Protein AF-A0A8I0DPT5-F1 (afdb_monomer)

Secondary structure (DSSP, 8-state):
-EEEEEEETTTTEEEEEEEE-SSSS-EEEETTEEEEGGGEEEEEEEE---BTB-------EEEEEEEETTTS-SSS---EEE----

Organism: NCBI:txid2763037

Structure (mmCIF, N/CA/C/O backbone):
data_AF-A0A8I0DPT5-F1
#
_entry.id   AF-A0A8I0DPT5-F1
#
loop_
_atom_site.group_PDB
_atom_site.id
_atom_site.type_symbol
_atom_site.label_atom_id
_atom_site.label_alt_id
_atom_site.label_comp_id
_atom_site.label_asym_id
_atom_site.label_entity_id
_atom_site.label_seq_id
_atom_site.pdbx_PDB_ins_code
_atom_site.Cartn_x
_atom_site.Cartn_y
_atom_site.Cartn_z
_atom_site.occupancy
_atom_site.B_iso_or_equiv
_atom_site.auth_seq_id
_atom_site.auth_comp_id
_atom_site.auth_asym_id
_atom_site.auth_atom_id
_atom_site.pdbx_PDB_model_num
ATOM 1 N N . MET A 1 1 ? 2.597 12.908 -9.256 1.00 77.69 1 MET A N 1
ATOM 2 C CA . MET A 1 1 ? 2.853 12.397 -7.896 1.00 77.69 1 MET A CA 1
ATOM 3 C C . MET A 1 1 ? 1.648 12.646 -7.019 1.00 77.69 1 MET A C 1
ATOM 5 O O . MET A 1 1 ? 1.207 13.786 -6.930 1.00 77.69 1 MET A O 1
ATOM 9 N N . ASN A 1 2 ? 1.143 11.588 -6.395 1.00 82.88 2 ASN A N 1
ATOM 10 C CA . ASN A 1 2 ? 0.058 11.649 -5.419 1.00 82.88 2 ASN A CA 1
ATOM 11 C C . ASN A 1 2 ? 0.623 11.353 -4.023 1.00 82.88 2 ASN A C 1
ATOM 13 O O . ASN A 1 2 ? 1.518 10.516 -3.888 1.00 82.88 2 ASN A O 1
ATOM 17 N N . GLU A 1 3 ? 0.128 12.051 -3.003 1.00 87.88 3 GLU A N 1
ATOM 18 C CA . GLU A 1 3 ? 0.561 11.895 -1.610 1.00 87.88 3 GLU A CA 1
ATOM 19 C C . GLU A 1 3 ? 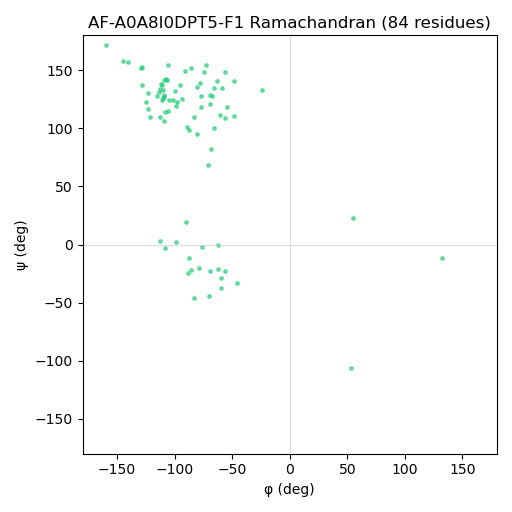-0.430 11.011 -0.850 1.00 87.88 3 GLU A C 1
ATOM 21 O O . GLU A 1 3 ? -1.641 11.219 -0.916 1.00 87.88 3 GLU A O 1
ATOM 26 N N . TYR A 1 4 ? 0.091 10.024 -0.123 1.00 86.75 4 TYR A N 1
ATOM 27 C CA . TYR A 1 4 ? -0.689 9.036 0.611 1.00 86.75 4 TYR A CA 1
ATOM 28 C C . TYR A 1 4 ? -0.211 8.926 2.052 1.00 86.75 4 TYR A C 1
ATOM 30 O O . TYR A 1 4 ? 0.964 9.114 2.372 1.00 86.75 4 TYR A O 1
ATOM 38 N N . LYS A 1 5 ? -1.148 8.554 2.924 1.00 85.75 5 LYS A N 1
ATOM 39 C CA . LYS A 1 5 ? -0.896 8.277 4.332 1.00 85.75 5 LYS A CA 1
ATOM 40 C C . LYS A 1 5 ? -1.362 6.868 4.658 1.00 85.75 5 LYS A C 1
ATOM 42 O O . LYS A 1 5 ? -2.549 6.564 4.588 1.00 85.75 5 LYS A O 1
ATOM 47 N N . TYR A 1 6 ? -0.420 6.017 5.035 1.00 83.81 6 TYR A N 1
ATOM 48 C CA . TYR A 1 6 ? -0.685 4.679 5.534 1.00 83.81 6 TYR A CA 1
ATOM 49 C C .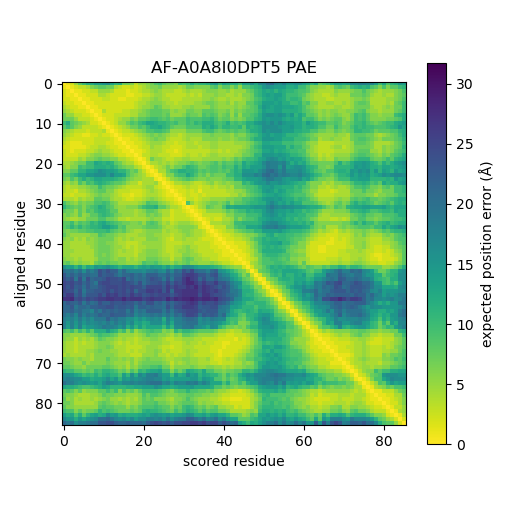 TYR A 1 6 ? -0.765 4.710 7.058 1.00 83.81 6 TYR A C 1
ATOM 51 O O . TYR A 1 6 ? 0.155 5.169 7.732 1.00 83.81 6 TYR A O 1
ATOM 59 N N . LEU A 1 7 ? -1.878 4.218 7.601 1.00 82.94 7 LEU A N 1
ATOM 60 C CA . LEU A 1 7 ? -2.080 4.033 9.033 1.00 82.94 7 LEU A CA 1
ATOM 61 C C . LEU A 1 7 ? -2.160 2.537 9.326 1.00 82.94 7 LEU A C 1
ATOM 63 O O . LEU A 1 7 ? -3.151 1.879 9.010 1.00 82.94 7 LEU A O 1
ATOM 67 N N . ASN A 1 8 ? -1.139 2.008 9.985 1.00 79.75 8 ASN A N 1
ATOM 68 C CA . ASN A 1 8 ? -1.164 0.640 10.466 1.00 79.75 8 ASN A CA 1
ATOM 69 C C . ASN A 1 8 ? -1.901 0.584 11.810 1.00 79.75 8 ASN A C 1
ATOM 71 O O . ASN A 1 8 ? -1.405 1.045 12.837 1.00 79.75 8 ASN A O 1
ATOM 75 N N . LEU A 1 9 ? -3.095 -0.007 11.818 1.00 78.38 9 LEU A N 1
ATOM 76 C CA . LEU A 1 9 ? -3.933 -0.096 13.017 1.00 78.38 9 LEU A CA 1
ATOM 77 C C . LEU A 1 9 ? -3.364 -1.033 14.098 1.00 78.38 9 LEU A C 1
ATOM 79 O O . LEU A 1 9 ? -3.688 -0.853 15.272 1.00 78.38 9 LEU A O 1
ATOM 83 N N . LYS A 1 10 ? -2.503 -2.001 13.741 1.00 76.75 10 LYS A N 1
ATOM 84 C CA . LYS A 1 10 ? -1.915 -2.953 14.705 1.00 76.75 10 LYS A CA 1
ATOM 85 C C . LYS A 1 10 ? -0.913 -2.267 15.633 1.00 76.75 10 LYS A C 1
ATOM 87 O O . LYS A 1 10 ? -0.923 -2.507 16.835 1.00 76.75 10 LYS A O 1
ATOM 92 N N . ASN A 1 11 ? -0.044 -1.425 15.078 1.00 79.62 11 ASN A N 1
ATOM 93 C CA . ASN A 1 11 ? 1.032 -0.752 15.818 1.00 79.62 11 ASN A CA 1
ATOM 94 C C . ASN A 1 11 ? 0.843 0.776 15.920 1.00 79.62 11 ASN A C 1
ATOM 96 O O . ASN A 1 11 ? 1.701 1.452 16.482 1.00 79.62 11 ASN A O 1
ATOM 100 N N . LYS A 1 12 ? -0.269 1.316 15.397 1.00 81.62 12 LYS A N 1
ATOM 101 C CA . LYS A 1 12 ? -0.576 2.757 15.297 1.00 81.62 12 LYS A CA 1
ATOM 102 C C . LYS A 1 12 ? 0.500 3.568 14.570 1.00 81.62 12 LYS A C 1
ATOM 104 O O . LYS A 1 12 ? 0.613 4.775 14.779 1.00 81.62 12 LYS A O 1
ATOM 109 N N . ASN A 1 13 ? 1.302 2.916 13.733 1.00 81.06 13 ASN A N 1
ATOM 110 C CA . ASN A 1 13 ? 2.331 3.588 12.963 1.00 81.06 13 ASN A CA 1
ATOM 111 C C . ASN A 1 13 ? 1.705 4.311 11.767 1.00 81.06 13 ASN A C 1
ATOM 113 O O . ASN A 1 13 ? 0.789 3.798 11.121 1.00 81.06 13 ASN A O 1
ATOM 117 N N . ILE A 1 14 ? 2.205 5.513 11.507 1.00 85.31 14 ILE A N 1
ATOM 118 C CA . ILE A 1 14 ? 1.790 6.363 10.400 1.00 85.31 14 ILE A CA 1
ATOM 119 C C . ILE A 1 14 ? 2.988 6.512 9.471 1.00 85.31 14 ILE A C 1
ATOM 121 O O . ILE A 1 14 ? 4.065 6.890 9.930 1.00 85.31 14 ILE A O 1
ATOM 125 N N . LEU A 1 15 ? 2.780 6.242 8.187 1.00 85.62 15 LEU A N 1
ATOM 126 C CA . LEU A 1 15 ? 3.766 6.444 7.130 1.00 85.62 15 LEU A CA 1
ATOM 127 C C . LEU A 1 15 ? 3.168 7.367 6.074 1.00 85.62 15 LEU A C 1
ATOM 129 O O . LEU A 1 15 ? 2.053 7.140 5.607 1.00 85.62 15 LEU A O 1
ATOM 133 N N . GLU A 1 16 ? 3.906 8.401 5.698 1.00 88.75 16 GLU A N 1
ATOM 134 C CA . GLU A 1 16 ? 3.524 9.349 4.653 1.00 88.75 16 GLU A CA 1
ATOM 135 C C . GLU A 1 16 ? 4.456 9.143 3.464 1.00 88.75 16 GLU A C 1
ATOM 137 O O . GLU A 1 16 ? 5.675 9.161 3.619 1.00 88.75 16 GLU A O 1
ATOM 142 N N . PHE A 1 17 ? 3.892 8.885 2.288 1.00 88.12 17 PHE A N 1
ATOM 143 C CA . PHE A 1 17 ? 4.656 8.502 1.105 1.00 88.12 17 PHE A CA 1
ATOM 144 C C . PHE A 1 17 ? 4.032 9.071 -0.161 1.00 88.12 17 PHE A C 1
ATOM 146 O O . PHE A 1 17 ? 2.843 9.393 -0.205 1.00 88.12 17 PHE A O 1
ATOM 153 N N . LYS A 1 18 ? 4.844 9.195 -1.208 1.00 88.12 18 LYS A N 1
ATOM 154 C CA . LYS A 1 18 ? 4.404 9.661 -2.524 1.00 88.12 18 LYS A CA 1
ATOM 155 C C . LYS A 1 18 ? 4.489 8.521 -3.513 1.00 88.12 18 LYS A C 1
ATOM 157 O O . LYS A 1 18 ? 5.476 7.793 -3.516 1.00 88.12 18 LYS A O 1
ATOM 162 N N . ILE A 1 19 ? 3.480 8.391 -4.362 1.00 84.19 19 ILE A N 1
ATOM 163 C CA . ILE A 1 19 ? 3.515 7.459 -5.488 1.00 84.19 19 ILE A CA 1
ATOM 164 C C . ILE A 1 19 ? 3.617 8.275 -6.767 1.00 84.19 19 ILE A C 1
ATOM 166 O O . ILE A 1 19 ? 2.821 9.200 -6.996 1.00 84.19 19 ILE A O 1
ATOM 170 N N . ASP A 1 20 ? 4.595 7.932 -7.602 1.00 82.62 20 ASP A N 1
ATOM 171 C CA . ASP A 1 20 ? 4.572 8.354 -8.994 1.00 82.62 20 ASP A CA 1
ATOM 172 C C . ASP A 1 20 ? 3.838 7.310 -9.834 1.00 82.62 20 ASP A C 1
ATOM 174 O O . ASP A 1 20 ? 4.354 6.240 -10.152 1.00 82.62 20 ASP A O 1
ATOM 178 N N . ASP A 1 21 ? 2.579 7.626 -10.133 1.00 70.19 21 ASP A N 1
ATOM 179 C CA . ASP A 1 21 ? 1.725 6.796 -10.974 1.00 70.19 21 ASP A CA 1
ATOM 180 C C . ASP A 1 21 ? 1.878 7.126 -12.474 1.00 70.19 21 ASP A C 1
ATOM 182 O O . ASP A 1 21 ? 1.426 6.357 -13.320 1.00 70.19 21 ASP A O 1
ATOM 186 N N . ASN A 1 22 ? 2.545 8.237 -12.815 1.00 69.00 22 ASN A N 1
ATOM 187 C CA . ASN A 1 22 ? 2.697 8.713 -14.193 1.00 69.00 22 ASN A CA 1
ATOM 188 C C . ASN A 1 22 ? 3.886 8.065 -14.918 1.00 69.00 22 ASN A C 1
ATOM 190 O O . ASN A 1 22 ? 3.922 8.054 -16.150 1.00 69.00 22 ASN A O 1
ATOM 194 N N . SER A 1 23 ? 4.857 7.544 -14.172 1.00 67.25 23 SER A N 1
ATOM 195 C CA . SER A 1 23 ? 5.994 6.800 -14.710 1.00 67.25 23 SER A CA 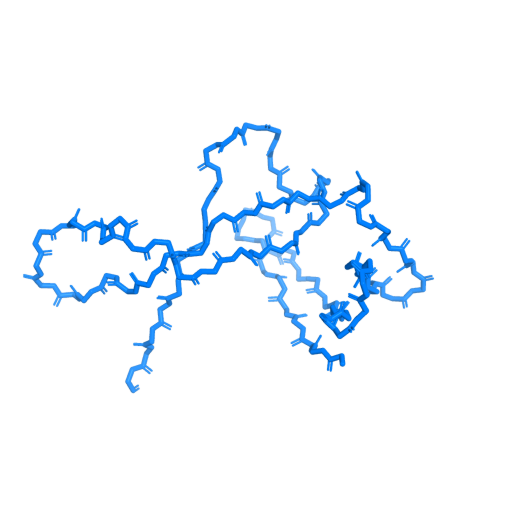1
ATOM 196 C C . SER A 1 23 ? 5.610 5.386 -15.167 1.00 67.25 23 SER A C 1
ATOM 198 O O . SER A 1 23 ? 4.733 4.733 -14.600 1.00 67.25 23 SER A O 1
ATOM 200 N N . ILE A 1 24 ? 6.308 4.895 -16.201 1.00 69.06 24 ILE A N 1
ATOM 201 C CA . ILE A 1 24 ? 6.178 3.514 -16.712 1.00 69.06 24 ILE A CA 1
ATOM 202 C C . ILE A 1 24 ? 6.516 2.504 -15.606 1.00 69.06 24 ILE A C 1
ATOM 204 O O . ILE A 1 24 ? 5.873 1.463 -15.487 1.00 69.06 24 ILE A O 1
ATOM 208 N N . GLU A 1 25 ? 7.510 2.830 -14.782 1.00 72.25 25 GLU A N 1
ATOM 209 C CA . GLU A 1 25 ? 7.827 2.097 -13.565 1.00 72.25 25 GLU A CA 1
ATOM 210 C C . GLU A 1 25 ? 7.191 2.812 -12.374 1.00 72.25 25 GLU A C 1
ATOM 212 O O . GLU A 1 25 ? 7.451 3.989 -12.138 1.00 72.25 25 GLU A O 1
ATOM 217 N N . LYS A 1 26 ? 6.345 2.099 -11.625 1.00 76.62 26 LYS A N 1
ATOM 218 C CA . LYS A 1 26 ? 5.751 2.632 -10.397 1.00 76.62 26 LYS A CA 1
ATOM 219 C C . LYS A 1 26 ? 6.838 2.760 -9.335 1.00 76.62 26 LYS A C 1
ATOM 221 O O . LYS A 1 26 ? 7.553 1.793 -9.051 1.00 76.62 26 LYS A O 1
ATOM 226 N N . GLU A 1 27 ? 6.926 3.938 -8.733 1.00 83.25 27 GLU A N 1
ATOM 227 C CA . GLU A 1 27 ? 7.915 4.258 -7.707 1.00 83.25 27 GLU A CA 1
ATOM 228 C C . GLU A 1 27 ? 7.238 4.852 -6.474 1.00 83.25 27 GLU A C 1
ATOM 230 O O . GLU A 1 27 ? 6.344 5.699 -6.578 1.00 83.25 27 GLU A O 1
ATOM 235 N N . ILE A 1 28 ? 7.683 4.404 -5.299 1.00 85.31 28 ILE A N 1
ATOM 236 C CA . ILE A 1 28 ? 7.243 4.936 -4.010 1.00 85.31 28 ILE A CA 1
ATOM 237 C C . ILE A 1 28 ? 8.390 5.705 -3.368 1.00 85.31 28 ILE A C 1
ATOM 239 O O . ILE A 1 28 ? 9.477 5.163 -3.176 1.00 85.31 28 ILE A O 1
ATOM 243 N N . TYR A 1 29 ? 8.120 6.952 -2.997 1.00 86.31 29 TYR A N 1
ATOM 244 C CA . TYR A 1 29 ? 9.047 7.830 -2.297 1.00 86.31 29 TYR A CA 1
ATOM 245 C C . TYR A 1 29 ? 8.608 7.948 -0.842 1.00 86.31 29 TYR A C 1
ATOM 247 O O . TYR A 1 29 ? 7.529 8.473 -0.548 1.00 86.31 29 TYR A O 1
ATOM 255 N N . LEU A 1 30 ? 9.445 7.452 0.063 1.00 84.56 30 LEU A N 1
ATOM 256 C CA . LEU A 1 30 ? 9.242 7.508 1.504 1.00 84.56 30 LEU A CA 1
ATOM 257 C C . LEU A 1 30 ? 10.428 8.247 2.119 1.00 84.56 30 LEU A C 1
ATOM 259 O O . LEU A 1 30 ? 11.530 7.708 2.168 1.00 84.56 30 LEU A O 1
ATOM 263 N N . ASN A 1 31 ? 10.203 9.460 2.621 1.00 81.56 31 ASN A 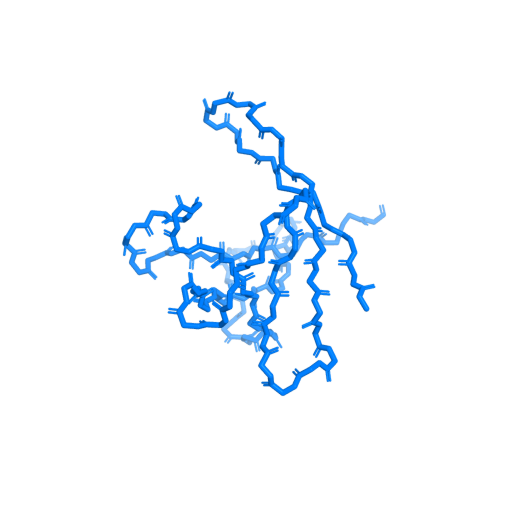N 1
ATOM 264 C CA . ASN A 1 31 ? 11.272 10.330 3.123 1.00 81.56 31 ASN A CA 1
ATOM 265 C C . ASN A 1 31 ? 12.392 10.524 2.073 1.00 81.56 31 ASN A C 1
ATOM 267 O O . ASN A 1 31 ? 12.181 11.235 1.094 1.00 81.56 31 ASN A O 1
ATOM 271 N N . GLU A 1 32 ? 13.551 9.884 2.268 1.00 78.06 32 GLU A N 1
ATOM 272 C CA . GLU A 1 32 ? 14.727 9.913 1.381 1.00 78.06 32 GLU A CA 1
ATOM 273 C C . GLU A 1 32 ? 14.944 8.588 0.623 1.00 78.06 32 GLU A C 1
ATOM 275 O O . GLU A 1 32 ? 15.852 8.483 -0.201 1.00 78.06 32 GLU A O 1
ATOM 280 N N . GLU A 1 33 ? 14.118 7.569 0.882 1.00 81.44 33 GLU A N 1
ATOM 281 C CA . GLU A 1 33 ? 14.205 6.268 0.224 1.00 81.44 33 GLU A CA 1
ATOM 282 C C . GLU A 1 33 ? 13.247 6.178 -0.968 1.00 81.44 33 GLU A C 1
ATOM 284 O O . GLU A 1 33 ? 12.080 6.579 -0.909 1.00 81.44 33 GLU A O 1
ATOM 289 N N . ASN A 1 34 ? 13.749 5.600 -2.058 1.00 84.25 34 ASN A N 1
ATOM 290 C CA . ASN A 1 34 ? 12.963 5.250 -3.233 1.00 84.25 34 ASN A CA 1
ATOM 291 C C . ASN A 1 34 ? 12.819 3.727 -3.321 1.00 84.25 34 ASN A C 1
ATOM 293 O O . ASN A 1 34 ? 13.802 2.980 -3.307 1.00 84.25 34 ASN A O 1
ATOM 297 N N . ILE A 1 35 ? 11.574 3.275 -3.432 1.00 83.69 35 ILE A N 1
ATOM 298 C CA . ILE A 1 35 ? 11.221 1.869 -3.577 1.00 83.69 35 ILE A CA 1
ATOM 299 C C . ILE A 1 35 ? 10.716 1.660 -5.005 1.00 83.69 35 ILE A C 1
ATOM 301 O O . ILE A 1 35 ? 9.602 2.048 -5.357 1.00 83.69 35 ILE A O 1
ATOM 305 N N . SER A 1 36 ? 11.555 1.017 -5.816 1.00 79.31 36 SER A N 1
ATOM 306 C CA . SER A 1 36 ? 11.250 0.670 -7.210 1.00 79.31 36 SER A CA 1
ATOM 307 C C . SER A 1 36 ? 10.231 -0.468 -7.338 1.00 79.31 36 SER A C 1
ATOM 309 O O . SER A 1 36 ? 10.148 -1.355 -6.479 1.00 79.31 36 SER A O 1
ATOM 311 N N . GLY A 1 37 ? 9.524 -0.497 -8.474 1.00 75.94 37 GLY A N 1
ATOM 312 C CA . GLY A 1 37 ? 8.445 -1.438 -8.800 1.00 75.94 37 GLY A CA 1
ATOM 313 C C . GLY A 1 37 ? 8.715 -2.917 -8.497 1.00 75.94 37 GLY A C 1
ATOM 314 O O . GLY A 1 37 ? 7.819 -3.630 -8.054 1.00 75.94 37 GLY A O 1
ATOM 315 N N . LYS A 1 38 ? 9.961 -3.393 -8.621 1.00 80.94 38 LYS A N 1
ATOM 316 C CA . LYS A 1 38 ? 10.345 -4.785 -8.288 1.00 80.94 38 LYS A CA 1
ATOM 317 C C . LYS A 1 38 ? 10.083 -5.174 -6.823 1.00 80.94 38 LYS A C 1
ATOM 319 O O . LYS A 1 38 ? 9.850 -6.349 -6.515 1.00 80.94 38 LYS A O 1
ATOM 324 N N . ASN A 1 39 ? 10.126 -4.195 -5.922 1.00 83.81 39 ASN A N 1
ATOM 325 C CA . ASN A 1 39 ? 9.887 -4.353 -4.488 1.00 83.81 39 ASN A CA 1
ATOM 326 C C . ASN A 1 39 ? 8.458 -3.968 -4.089 1.00 83.81 39 ASN A C 1
ATOM 328 O O . ASN A 1 39 ? 8.109 -4.049 -2.910 1.00 83.81 39 ASN A O 1
ATOM 332 N N . LEU A 1 40 ? 7.627 -3.598 -5.063 1.00 85.25 40 LEU A N 1
ATOM 333 C CA . LEU A 1 40 ? 6.220 -3.315 -4.860 1.00 85.25 40 LEU A CA 1
ATOM 334 C C . LEU A 1 40 ? 5.392 -4.581 -5.059 1.00 85.25 40 LEU A C 1
ATOM 336 O O . LEU A 1 40 ? 5.748 -5.497 -5.807 1.00 85.25 40 LEU A O 1
ATOM 340 N N . ARG A 1 41 ? 4.285 -4.643 -4.333 1.00 84.56 41 ARG A N 1
ATOM 341 C CA . ARG A 1 41 ? 3.250 -5.652 -4.472 1.00 84.56 41 ARG A CA 1
ATOM 342 C C . ARG A 1 41 ? 2.002 -4.983 -5.005 1.00 84.56 41 ARG A C 1
ATOM 344 O O . ARG A 1 41 ? 1.597 -3.940 -4.501 1.00 84.56 41 ARG A O 1
ATOM 351 N N . GLU A 1 42 ? 1.415 -5.624 -6.000 1.00 84.81 42 GLU A N 1
ATOM 352 C CA . GLU A 1 42 ? 0.102 -5.274 -6.506 1.00 84.81 42 GLU A CA 1
ATOM 353 C C . GLU A 1 42 ? -0.971 -5.795 -5.549 1.00 84.81 42 GLU A C 1
ATOM 355 O O . GLU A 1 42 ? -0.959 -6.972 -5.179 1.00 84.81 42 GLU A O 1
ATOM 360 N N . ILE A 1 43 ? -1.871 -4.912 -5.134 1.00 85.94 43 ILE A N 1
ATOM 361 C CA . ILE A 1 43 ? -2.977 -5.222 -4.237 1.00 85.94 43 ILE A CA 1
ATOM 362 C C . ILE A 1 43 ? -4.267 -4.783 -4.927 1.00 85.94 43 ILE A C 1
ATOM 364 O O . ILE A 1 43 ? -4.380 -3.610 -5.295 1.00 85.94 43 ILE A O 1
ATOM 368 N N . PRO A 1 44 ? -5.232 -5.695 -5.127 1.00 82.75 44 PRO A N 1
ATOM 369 C CA . PRO A 1 44 ? -6.492 -5.342 -5.756 1.00 82.75 44 PRO A CA 1
ATOM 370 C C . PRO A 1 44 ? -7.271 -4.368 -4.868 1.00 82.75 44 PRO A C 1
ATOM 372 O O . PRO A 1 44 ? -7.382 -4.560 -3.650 1.00 82.75 44 PRO A O 1
ATOM 375 N N . VAL A 1 45 ? -7.806 -3.325 -5.499 1.00 82.00 45 VAL A N 1
ATOM 376 C CA . VAL A 1 45 ? -8.717 -2.361 -4.885 1.00 82.00 45 VAL A CA 1
ATOM 377 C C . VAL A 1 45 ? -10.138 -2.695 -5.318 1.00 82.00 45 VAL A C 1
ATOM 379 O O . VAL A 1 45 ? -10.441 -2.761 -6.514 1.00 82.00 45 VAL A O 1
ATOM 382 N N . PHE A 1 46 ? -11.003 -2.891 -4.332 1.00 77.38 46 PHE A N 1
ATOM 383 C CA . PHE A 1 46 ? -12.429 -3.121 -4.515 1.00 77.38 46 PHE A CA 1
ATOM 384 C C . PHE A 1 46 ? -13.220 -1.881 -4.093 1.00 77.38 46 PHE A C 1
ATOM 386 O O . PHE A 1 46 ? -12.880 -1.214 -3.109 1.00 77.38 46 PHE A O 1
ATOM 393 N N . ASN A 1 47 ? -14.283 -1.594 -4.841 1.00 68.12 47 ASN A N 1
ATOM 394 C CA . ASN A 1 47 ? -15.208 -0.498 -4.570 1.00 68.12 47 ASN A CA 1
ATOM 395 C C . ASN A 1 47 ? -16.302 -0.924 -3.577 1.00 68.12 47 ASN A C 1
ATOM 397 O O . ASN A 1 47 ? -16.672 -2.089 -3.496 1.00 68.12 47 ASN A O 1
ATOM 401 N N . GLU A 1 48 ? -16.796 0.063 -2.839 1.00 65.31 48 GLU A N 1
ATOM 402 C CA . GLU A 1 48 ? -17.675 0.012 -1.667 1.00 65.31 48 GLU A CA 1
ATOM 403 C C . GLU A 1 48 ? -18.603 -1.185 -1.398 1.00 65.31 48 GLU A C 1
ATOM 405 O O . GLU A 1 48 ? -19.501 -1.546 -2.156 1.00 65.31 48 GLU A O 1
ATOM 410 N N . ILE A 1 49 ? -18.512 -1.580 -0.130 1.00 53.97 49 ILE A N 1
ATOM 411 C CA . ILE A 1 49 ? -19.592 -2.014 0.757 1.00 53.97 49 ILE A CA 1
ATOM 412 C C . ILE A 1 49 ? -20.562 -0.854 1.050 1.00 53.97 49 ILE A C 1
ATOM 414 O O . ILE A 1 49 ? -20.322 -0.036 1.937 1.00 53.97 49 ILE A O 1
ATOM 418 N N . ALA A 1 50 ? -21.704 -0.803 0.365 1.00 49.03 50 ALA A N 1
ATOM 419 C CA . ALA A 1 50 ? -22.831 0.003 0.833 1.00 49.03 50 ALA A CA 1
ATOM 420 C C . ALA A 1 50 ? -23.418 -0.645 2.104 1.00 49.03 50 ALA A C 1
ATOM 422 O O . ALA A 1 50 ? -23.838 -1.805 2.082 1.00 49.03 50 ALA A O 1
ATOM 423 N N . ALA A 1 51 ? -23.449 0.080 3.226 1.00 47.06 51 ALA A N 1
ATOM 424 C CA . ALA A 1 51 ? -24.030 -0.425 4.469 1.00 47.06 51 ALA A CA 1
ATOM 425 C C . ALA A 1 51 ? -25.525 -0.759 4.273 1.00 47.06 51 ALA A C 1
ATOM 427 O O . ALA A 1 51 ? -26.339 0.142 4.084 1.00 47.06 51 ALA A O 1
ATOM 428 N N . GLY A 1 52 ? -25.888 -2.047 4.323 1.00 46.84 52 GLY A N 1
ATOM 429 C CA . GLY A 1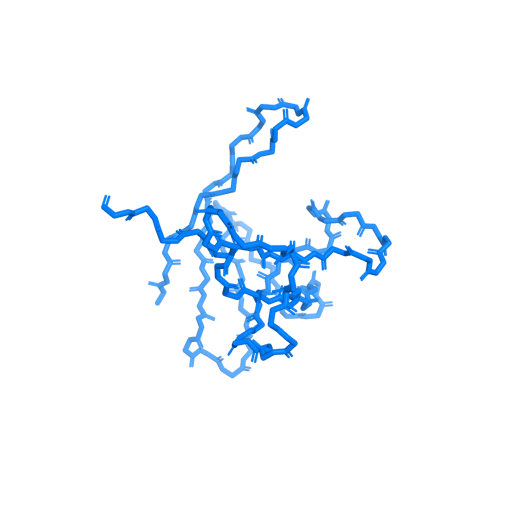 52 ? -27.288 -2.500 4.298 1.00 46.84 52 GLY A CA 1
ATOM 430 C C . GLY A 1 52 ? -27.622 -3.640 3.331 1.00 46.84 52 GLY A C 1
ATOM 431 O O . GLY A 1 52 ? -28.697 -4.218 3.464 1.00 46.84 52 GLY A O 1
ATOM 432 N N . ASN A 1 53 ? -26.721 -4.008 2.414 1.00 50.06 53 ASN A N 1
ATOM 433 C CA . ASN A 1 53 ? -26.877 -5.187 1.552 1.00 50.06 53 ASN A CA 1
ATOM 434 C C . ASN A 1 53 ? -25.938 -6.323 2.002 1.00 50.06 53 ASN A C 1
ATOM 436 O O . ASN A 1 53 ? -24.917 -6.039 2.637 1.00 50.06 53 ASN A O 1
ATOM 440 N N . PRO A 1 54 ? -26.261 -7.604 1.720 1.00 46.69 54 PRO A N 1
ATOM 441 C CA . PRO A 1 54 ? -25.314 -8.703 1.895 1.00 46.69 54 PRO A CA 1
ATOM 442 C C . PRO A 1 54 ? -23.979 -8.337 1.243 1.00 46.69 54 PRO A C 1
ATOM 444 O O . PRO A 1 54 ? -23.970 -7.692 0.199 1.00 46.69 54 PRO A O 1
ATOM 447 N N . ILE A 1 55 ? -22.869 -8.701 1.888 1.00 50.12 55 ILE A N 1
ATOM 448 C CA . ILE A 1 55 ? -21.500 -8.365 1.474 1.00 50.12 55 ILE A CA 1
ATOM 449 C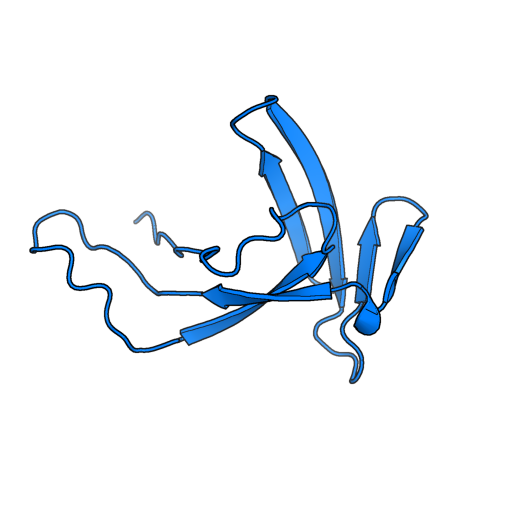 C . ILE A 1 55 ? -21.154 -9.164 0.207 1.00 50.12 55 ILE A C 1
ATOM 451 O O . ILE A 1 55 ? -20.359 -10.097 0.237 1.00 50.12 55 ILE A O 1
ATOM 455 N N . GLU A 1 56 ? -21.794 -8.847 -0.910 1.00 47.50 56 GLU A N 1
ATOM 456 C CA . GLU A 1 56 ? -21.291 -9.175 -2.231 1.00 47.50 56 GLU A CA 1
ATOM 457 C C . GLU A 1 56 ? -20.250 -8.099 -2.525 1.00 47.50 56 GLU A C 1
ATOM 459 O O . GLU A 1 56 ? -20.577 -6.973 -2.898 1.00 47.50 56 GLU A O 1
ATOM 464 N N . ILE A 1 57 ? -18.979 -8.412 -2.246 1.00 53.53 57 ILE A N 1
ATOM 465 C CA . ILE A 1 57 ? -17.873 -7.661 -2.840 1.00 53.53 57 ILE A CA 1
ATOM 466 C C . ILE A 1 57 ? -18.131 -7.776 -4.336 1.00 53.53 57 ILE A C 1
ATOM 468 O O . ILE A 1 57 ? -18.035 -8.875 -4.876 1.00 53.53 57 ILE A O 1
ATOM 472 N N . ASN A 1 58 ? -18.540 -6.690 -4.989 1.00 52.47 58 ASN A N 1
ATOM 473 C CA . ASN A 1 58 ? -18.617 -6.707 -6.439 1.00 52.47 58 ASN A CA 1
ATOM 474 C C . ASN A 1 58 ? -17.229 -7.123 -6.941 1.00 52.47 58 ASN A C 1
ATOM 476 O O . ASN A 1 58 ? -16.241 -6.437 -6.677 1.00 52.47 58 ASN A O 1
ATOM 480 N N . ASP A 1 59 ? -17.161 -8.252 -7.649 1.00 51.44 59 ASP A N 1
ATOM 481 C CA . ASP A 1 59 ? -15.940 -8.803 -8.260 1.00 51.44 59 ASP A CA 1
ATOM 482 C C . ASP A 1 59 ? -15.336 -7.863 -9.323 1.00 51.44 59 ASP A C 1
ATOM 484 O O . ASP A 1 59 ? -14.300 -8.151 -9.924 1.00 51.44 59 ASP A O 1
ATOM 488 N N . GLU A 1 60 ? -15.969 -6.713 -9.568 1.00 52.78 60 GLU A N 1
ATOM 489 C CA . GLU A 1 60 ? -15.449 -5.640 -10.398 1.00 52.78 60 GLU A CA 1
ATOM 490 C C . GLU A 1 60 ? -14.235 -4.994 -9.720 1.00 52.78 60 GLU A C 1
ATOM 492 O O . GLU A 1 60 ? -14.307 -3.955 -9.059 1.00 52.78 60 GLU A O 1
ATOM 497 N N . LYS A 1 61 ? -13.086 -5.648 -9.913 1.00 57.34 61 LYS A N 1
ATOM 498 C CA . LYS A 1 61 ? -11.752 -5.100 -9.689 1.00 57.34 61 LYS A CA 1
ATOM 499 C C . LYS A 1 61 ? -11.679 -3.736 -10.363 1.00 57.34 61 LYS A C 1
ATOM 501 O O . LYS A 1 61 ? -11.663 -3.636 -11.589 1.00 57.34 61 LYS A O 1
ATOM 506 N N . GLN A 1 62 ? -11.619 -2.696 -9.549 1.00 65.06 62 GLN A N 1
ATOM 507 C CA . GLN A 1 62 ? -11.654 -1.335 -10.050 1.00 65.06 62 GLN A CA 1
ATOM 508 C C . GLN A 1 62 ? -10.258 -0.896 -10.487 1.00 65.06 62 GLN A C 1
ATOM 510 O O . GLN A 1 62 ? -10.067 -0.368 -11.580 1.00 65.06 62 GLN A O 1
ATOM 515 N N . GLU A 1 63 ? -9.270 -1.170 -9.639 1.00 74.31 63 GLU A N 1
ATOM 516 C CA . GLU A 1 63 ? -7.889 -0.781 -9.863 1.00 74.31 63 GLU A CA 1
ATOM 517 C C . GLU A 1 63 ? -6.931 -1.625 -9.018 1.00 74.31 63 GLU A C 1
ATOM 519 O O . GLU A 1 63 ? -7.322 -2.450 -8.187 1.00 74.31 63 GLU A O 1
ATOM 524 N N . ASN A 1 64 ? -5.647 -1.450 -9.290 1.00 80.56 64 ASN A N 1
ATOM 525 C CA . ASN A 1 64 ? -4.556 -2.065 -8.561 1.00 80.56 64 ASN A CA 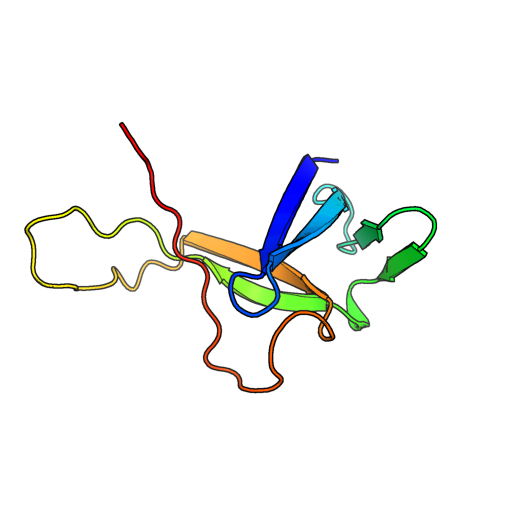1
ATOM 526 C C . ASN A 1 64 ? -3.788 -0.972 -7.836 1.00 80.56 64 ASN A C 1
ATOM 528 O O . ASN A 1 64 ? -3.389 0.012 -8.456 1.00 80.56 64 ASN A O 1
ATOM 532 N N . PHE A 1 65 ? -3.524 -1.182 -6.554 1.00 84.81 65 PHE A N 1
ATOM 533 C CA . PHE A 1 65 ? -2.678 -0.298 -5.774 1.00 84.81 65 PHE A CA 1
ATOM 534 C C . PHE A 1 65 ? -1.334 -0.964 -5.506 1.00 84.81 65 PHE A C 1
ATOM 536 O O . PHE A 1 65 ? -1.263 -2.166 -5.241 1.00 84.81 65 PHE A O 1
ATOM 543 N N . TYR A 1 66 ? -0.259 -0.184 -5.557 1.00 84.69 66 TYR A N 1
ATOM 544 C CA . TYR A 1 66 ? 1.092 -0.685 -5.340 1.00 84.69 66 TYR A CA 1
ATOM 545 C C . TYR A 1 66 ? 1.586 -0.265 -3.960 1.00 84.69 66 TYR A C 1
ATOM 547 O O . TYR A 1 66 ? 1.608 0.920 -3.636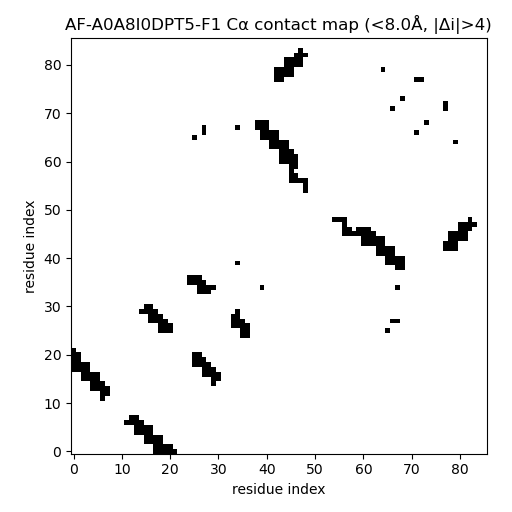 1.00 84.69 66 TYR A O 1
ATOM 555 N N . LEU A 1 67 ? 1.996 -1.240 -3.146 1.00 86.19 67 LEU A N 1
ATOM 556 C CA . LEU A 1 67 ? 2.601 -0.999 -1.832 1.00 86.19 67 LEU A CA 1
ATOM 557 C C . LEU A 1 67 ? 3.927 -1.744 -1.682 1.00 86.19 67 LEU A C 1
ATOM 559 O O . LEU A 1 67 ? 4.104 -2.800 -2.293 1.00 86.19 67 LEU A O 1
ATOM 563 N N . PRO A 1 68 ? 4.865 -1.252 -0.854 1.00 85.25 68 PRO A N 1
ATOM 564 C CA . PRO A 1 68 ? 6.100 -1.970 -0.576 1.00 85.25 68 PRO A CA 1
ATOM 565 C C . PRO A 1 68 ? 5.812 -3.342 0.032 1.00 85.25 68 PRO A C 1
ATOM 567 O O . PRO A 1 68 ? 5.023 -3.465 0.971 1.00 85.25 68 PRO A O 1
ATOM 570 N N . LYS A 1 69 ? 6.501 -4.379 -0.456 1.00 84.75 69 LYS A N 1
ATOM 571 C CA . LYS A 1 69 ? 6.364 -5.761 0.042 1.00 84.75 69 LYS A CA 1
ATOM 572 C C . LYS A 1 69 ? 6.631 -5.907 1.541 1.00 84.75 69 LYS A C 1
ATOM 574 O O . LYS A 1 69 ? 6.181 -6.878 2.130 1.00 84.75 69 LYS A O 1
ATOM 579 N N . GLU A 1 70 ? 7.374 -4.984 2.145 1.00 81.44 70 GLU A N 1
ATOM 580 C CA . GLU A 1 70 ? 7.673 -4.995 3.582 1.00 81.44 70 GLU A CA 1
ATOM 581 C C . GLU A 1 70 ? 6.520 -4.471 4.446 1.00 81.44 70 GLU A C 1
ATOM 583 O O . GLU A 1 70 ? 6.470 -4.755 5.640 1.00 81.44 70 GLU A O 1
ATOM 588 N N . TRP A 1 71 ? 5.586 -3.712 3.865 1.00 80.25 71 TRP A N 1
ATOM 589 C CA . TRP A 1 71 ? 4.460 -3.124 4.601 1.00 80.25 71 TRP A CA 1
ATOM 590 C C . TRP A 1 71 ? 3.248 -4.043 4.663 1.00 80.25 71 TRP A C 1
ATOM 592 O O . TRP A 1 71 ? 2.409 -3.908 5.555 1.00 80.25 71 TRP A O 1
ATOM 602 N N . VAL A 1 72 ? 3.152 -4.950 3.697 1.00 77.88 72 VAL A N 1
ATOM 603 C CA . VAL A 1 72 ? 2.049 -5.890 3.551 1.00 77.88 72 VAL A CA 1
ATOM 604 C C . VAL A 1 72 ? 2.533 -7.297 3.856 1.00 77.88 72 VAL A C 1
ATOM 606 O O . VAL A 1 72 ? 3.615 -7.704 3.437 1.00 77.88 72 VAL A O 1
ATOM 609 N N . ASP A 1 73 ? 1.730 -8.054 4.601 1.00 72.00 73 ASP A N 1
ATOM 610 C CA . ASP A 1 73 ? 2.065 -9.431 4.949 1.00 72.00 73 ASP A CA 1
ATOM 611 C C . ASP A 1 73 ? 2.321 -10.262 3.677 1.00 72.00 73 ASP A C 1
ATOM 613 O O . ASP A 1 73 ? 1.733 -10.034 2.613 1.00 72.00 73 ASP A O 1
ATOM 617 N N . ARG A 1 74 ? 3.217 -11.254 3.766 1.00 67.19 74 ARG A N 1
ATOM 618 C CA . ARG A 1 74 ? 3.596 -12.083 2.604 1.00 67.19 74 ARG A CA 1
ATOM 619 C C . ARG A 1 74 ? 2.424 -12.885 2.030 1.00 67.19 74 ARG A C 1
ATOM 621 O O . ARG A 1 74 ? 2.470 -13.229 0.848 1.00 67.19 74 ARG A O 1
ATOM 628 N N . ASN A 1 75 ? 1.372 -13.112 2.807 1.00 64.69 75 ASN A N 1
ATOM 629 C CA . ASN A 1 75 ? 0.184 -13.831 2.358 1.00 64.69 75 ASN A CA 1
ATOM 630 C C . ASN A 1 75 ? -0.525 -13.073 1.220 1.00 64.69 75 ASN A C 1
ATOM 632 O O . ASN A 1 75 ? -0.532 -11.845 1.184 1.00 64.69 75 ASN A O 1
ATOM 636 N N . ASN A 1 76 ? -1.031 -13.813 0.230 1.00 60.19 76 ASN A N 1
ATOM 637 C CA . ASN A 1 76 ? -1.610 -13.255 -1.001 1.00 60.19 76 ASN A CA 1
ATOM 638 C C . ASN A 1 76 ? -3.021 -12.678 -0.813 1.00 60.19 76 ASN A C 1
ATOM 640 O O . ASN A 1 76 ? -3.560 -12.115 -1.754 1.00 60.19 76 ASN A O 1
ATOM 644 N N . ASP A 1 77 ? -3.590 -12.769 0.385 1.00 71.88 77 ASP A N 1
ATOM 645 C CA . ASP A 1 77 ? -4.990 -12.427 0.655 1.00 71.88 77 ASP A CA 1
ATOM 646 C C . ASP A 1 77 ? -5.207 -10.957 1.057 1.00 71.88 77 ASP A C 1
ATOM 648 O O . ASP A 1 77 ? -6.221 -10.613 1.662 1.00 71.88 77 ASP A O 1
ATOM 652 N N . ASN A 1 78 ? -4.251 -10.072 0.759 1.00 81.38 78 ASN A N 1
ATOM 653 C CA . ASN A 1 78 ? -4.406 -8.646 1.038 1.00 81.38 78 ASN A CA 1
ATOM 654 C C . ASN A 1 78 ? -5.259 -7.985 -0.051 1.00 81.38 78 ASN A C 1
ATOM 656 O O . ASN A 1 78 ? -5.013 -8.184 -1.240 1.00 81.38 78 ASN A O 1
ATOM 660 N N . PHE A 1 79 ? -6.198 -7.138 0.358 1.00 82.12 79 PHE A N 1
ATOM 661 C CA . PHE A 1 79 ? -7.018 -6.315 -0.527 1.00 82.12 79 PHE A CA 1
ATOM 662 C C . PHE A 1 79 ? -7.223 -4.926 0.082 1.00 82.12 79 PHE A C 1
ATOM 664 O O . PHE A 1 79 ? -7.115 -4.749 1.299 1.00 82.12 79 PHE A O 1
ATOM 671 N N . ILE A 1 80 ? -7.518 -3.939 -0.762 1.00 82.31 80 ILE A N 1
ATOM 672 C CA . ILE A 1 80 ? -7.901 -2.592 -0.328 1.00 82.31 80 ILE A CA 1
ATOM 673 C C . ILE A 1 80 ? -9.376 -2.401 -0.638 1.00 82.31 80 ILE A C 1
ATOM 675 O O . ILE A 1 80 ? -9.836 -2.701 -1.735 1.00 82.31 80 ILE A O 1
ATOM 679 N N . LEU A 1 81 ? -10.112 -1.885 0.338 1.00 80.44 81 LEU A N 1
ATOM 680 C CA . LEU A 1 81 ? -11.509 -1.523 0.178 1.00 80.44 81 LEU A CA 1
ATOM 681 C C . LEU A 1 81 ? -11.613 -0.004 0.179 1.00 80.44 81 LEU A C 1
ATOM 683 O O . LEU A 1 81 ? -11.317 0.643 1.188 1.00 80.44 81 LEU A O 1
ATOM 687 N N . GLN A 1 82 ? -12.006 0.563 -0.956 1.00 76.25 82 GLN A N 1
ATOM 688 C CA . GLN A 1 82 ? -12.287 1.986 -1.043 1.00 76.25 82 GLN A CA 1
ATOM 689 C C . GLN A 1 82 ? -13.658 2.245 -0.414 1.00 76.25 82 GLN A C 1
ATOM 691 O O . GLN A 1 82 ? -14.668 1.725 -0.877 1.00 76.25 82 GLN A O 1
ATOM 696 N N . ILE A 1 83 ? -13.690 3.046 0.652 1.00 71.94 83 ILE A N 1
ATOM 697 C CA . ILE A 1 83 ? -14.929 3.522 1.276 1.00 71.94 83 ILE A CA 1
ATOM 698 C C . ILE A 1 83 ? -15.195 4.935 0.749 1.00 71.94 83 ILE A C 1
ATOM 700 O O . ILE A 1 83 ? -14.377 5.824 0.997 1.00 71.94 83 ILE A O 1
ATOM 704 N N . LYS A 1 84 ? -16.320 5.182 0.064 1.00 63.06 84 LYS A N 1
ATOM 705 C CA . LYS A 1 84 ? -16.818 6.553 -0.119 1.00 63.06 84 LYS A CA 1
ATOM 706 C C . LYS A 1 84 ? -17.692 6.896 1.083 1.00 63.06 84 LYS A C 1
ATOM 708 O O . LYS A 1 84 ? -18.851 6.524 1.187 1.00 63.06 84 LYS A O 1
ATOM 713 N N . GLY A 1 85 ? -17.107 7.610 2.036 1.00 56.09 85 GLY A N 1
ATOM 714 C CA . GLY A 1 85 ? -17.915 8.341 3.00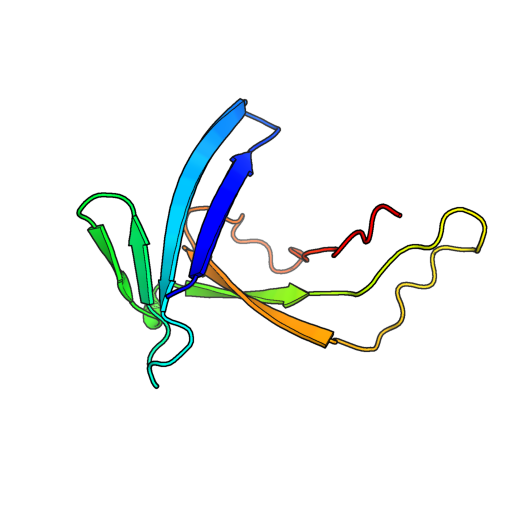7 1.00 56.09 85 GLY A CA 1
ATOM 715 C C . GLY A 1 85 ? -18.642 9.474 2.282 1.00 56.09 85 GLY A C 1
ATOM 716 O O . GLY A 1 85 ? -17.994 10.215 1.543 1.00 56.09 85 GLY A O 1
ATOM 717 N N . GLY A 1 86 ? -19.965 9.547 2.447 1.00 41.50 86 GLY A N 1
ATOM 718 C CA . GLY A 1 86 ? -20.809 10.631 1.928 1.00 41.50 86 GLY A CA 1
ATOM 719 C C . GLY A 1 86 ? -20.573 11.981 2.592 1.00 41.50 86 GLY A C 1
ATOM 720 O O . GLY A 1 86 ? -19.969 12.015 3.690 1.00 41.50 86 GLY A O 1
#

Radius of gyration: 14.3 Å; Cα contacts (8 Å, |Δi|>4): 140; chains: 1; bounding box: 42×26×32 Å

InterPro domains:
  IPR050077 LexA repressor [PTHR33516] (32-85)

Sequence (86 aa):
MNEYKYLNLKNKNILEFKIDDNSIEKEIYLNEENISGKNLREIPVFNEIAAGNPIEINDEKQENFYLPKEWVDRNNDNFILQIKGG

pLDDT: mean 74.32, std 12.76, range [41.5, 88.75]

Foldseek 3Di:
DDWDWDQDPVVRDIFIWDWDPVDPWIWIGGPPDIDTNVQKDWAFEFEDDDPPDPPPRPPPRPDIDIDGPVVDDPDPPHHHYDDDDD

Solvent-accessible surface area (backbone atoms only — not comparable to full-atom values): 5512 Å² total; per-residue (Å²): 115,48,81,47,74,50,72,42,80,91,80,69,46,75,47,64,36,35,38,34,77,86,47,95,64,46,35,38,39,42,90,92,47,76,47,51,48,91,53,40,36,83,29,52,28,33,59,58,85,64,92,88,60,82,90,67,72,57,85,60,72,72,50,74,45,77,43,53,51,88,80,43,74,91,63,85,86,62,69,43,76,48,74,82,79,130

Mean predicted aligned error: 9.14 Å